Protein AF-A0A3B3Y489-F1 (afdb_monomer_lite)

Foldseek 3Di:
DPPAAAEEEEEEEADDDPCNGFVSQVVLVVDQVVDDDDRYHYHYDYFYQALVRNVVVVVVCCVPRVHPYYHYGHDDPPDPAAEAEFKDAFADWDDATPVRDTDPRRGSDVVDDRMDTDPDPQQVVQVVCVVVVGRYYYDHDPDD

Radius of gyration: 16.17 Å; chains: 1; bounding box: 36×35×48 Å

Secondary structure (DSSP, 8-state):
-PPPPEEEEEEEE--BTTBSS-HHHHHHHHHHHH---SSEEEEEEEEPS-HHHHHHHHHHHHHHH--SEEEE----TT--SEEEE-EEESB------TTS---TTSBSSTT--SEEE-SS-HHHHHHHHHHTT--EEEES----

Sequence (144 aa):
AMSEREIVVVTGFGPFRQFLVNPSWITAQGLKLAGMGQRIDVYIKELPVSYSSTQRIIAELWQTLRPKFAVHLGIARGSSLVILEQTGRNSGYSTRDVCSFCPTDHRCIEGGPEKLDSVVNMRAISKHFKQAGMDVVHSRDAGR

pLDDT: mean 94.06, std 7.44, range [46.03, 98.69]

Organism: NCBI:txid48701

Structure (mmCIF, N/CA/C/O backbone):
data_AF-A0A3B3Y489-F1
#
_entry.id   AF-A0A3B3Y489-F1
#
loop_
_atom_site.group_PDB
_atom_site.id
_atom_site.type_symbol
_atom_site.label_atom_id
_atom_site.label_alt_id
_atom_site.label_comp_id
_atom_site.label_asym_id
_atom_site.label_entity_id
_atom_site.label_seq_id
_atom_site.pdbx_PDB_ins_code
_atom_site.Cartn_x
_atom_site.Cartn_y
_atom_site.Cartn_z
_atom_site.occupancy
_atom_site.B_iso_or_equiv
_atom_site.auth_seq_id
_atom_site.auth_comp_id
_atom_site.auth_asym_id
_atom_site.auth_atom_id
_atom_site.pdbx_PDB_model_num
ATOM 1 N N . ALA A 1 1 ? -10.162 -16.067 28.823 1.00 46.03 1 ALA A N 1
ATOM 2 C CA . ALA A 1 1 ? -9.297 -16.217 27.638 1.00 46.03 1 ALA A CA 1
ATOM 3 C C . ALA A 1 1 ? -9.093 -14.836 27.035 1.00 46.03 1 ALA A C 1
ATOM 5 O O . ALA A 1 1 ? -10.086 -14.154 26.811 1.00 46.03 1 ALA A O 1
ATOM 6 N N . MET A 1 2 ? -7.852 -14.374 26.862 1.00 52.75 2 MET A N 1
ATOM 7 C CA . MET A 1 2 ? -7.608 -13.147 26.095 1.00 52.75 2 MET A CA 1
ATOM 8 C C . MET A 1 2 ? -8.099 -13.408 24.670 1.00 52.75 2 MET A C 1
ATOM 10 O O . MET A 1 2 ? -7.631 -14.359 24.051 1.00 52.75 2 MET A O 1
ATOM 14 N N . SER A 1 3 ? -9.087 -12.648 24.186 1.00 62.31 3 SER A N 1
ATOM 15 C CA . SER A 1 3 ? -9.508 -12.777 22.790 1.00 62.31 3 SER A CA 1
ATOM 16 C C . SER A 1 3 ? -8.304 -12.477 21.906 1.00 62.31 3 SER A C 1
ATOM 18 O O . SER A 1 3 ? -7.653 -11.446 22.105 1.00 62.31 3 SER A O 1
ATOM 20 N N . GLU A 1 4 ? -8.011 -13.364 20.962 1.00 79.31 4 GLU A N 1
ATOM 21 C CA . GLU A 1 4 ? -6.982 -13.137 19.952 1.00 79.31 4 GLU A CA 1
ATOM 22 C C . GLU A 1 4 ? -7.261 -11.791 19.265 1.00 79.31 4 GLU A C 1
ATOM 24 O O . GLU A 1 4 ? -8.404 -11.489 18.909 1.00 79.31 4 GLU A O 1
ATOM 29 N N . ARG A 1 5 ? -6.253 -10.913 19.211 1.00 89.50 5 ARG A N 1
ATOM 30 C CA . ARG A 1 5 ? -6.411 -9.590 18.597 1.00 89.50 5 ARG A CA 1
ATOM 31 C C . ARG A 1 5 ? -6.410 -9.749 17.084 1.00 89.50 5 ARG A C 1
ATOM 33 O O . ARG A 1 5 ? -5.563 -10.445 16.537 1.00 89.50 5 ARG A O 1
ATOM 40 N N . GLU A 1 6 ? -7.321 -9.057 16.417 1.00 95.56 6 GLU A N 1
ATOM 41 C CA . GLU A 1 6 ? -7.363 -9.015 14.957 1.00 95.56 6 GLU A CA 1
ATOM 42 C C . GLU A 1 6 ? -6.206 -8.150 14.447 1.00 95.56 6 GLU A C 1
ATOM 44 O O . GLU A 1 6 ? -5.979 -7.044 14.946 1.00 95.56 6 GLU A O 1
ATOM 49 N N . ILE A 1 7 ? -5.480 -8.635 13.442 1.00 97.12 7 ILE A N 1
ATOM 50 C CA . ILE A 1 7 ? -4.341 -7.906 12.880 1.00 97.12 7 ILE A CA 1
ATOM 51 C C . ILE A 1 7 ? -4.808 -7.034 11.718 1.00 97.12 7 ILE A C 1
ATOM 53 O O . ILE A 1 7 ? -5.404 -7.521 10.753 1.00 97.12 7 ILE A O 1
ATOM 57 N N . VAL A 1 8 ? -4.474 -5.746 11.783 1.00 97.75 8 VAL A N 1
ATOM 58 C CA . VAL A 1 8 ? -4.568 -4.815 10.656 1.00 97.75 8 VAL A CA 1
ATOM 59 C C . VAL A 1 8 ? -3.163 -4.487 10.185 1.00 97.75 8 VAL A C 1
ATOM 61 O O . VAL A 1 8 ? -2.366 -3.949 10.946 1.00 97.75 8 VAL A O 1
ATOM 64 N N . VAL A 1 9 ? -2.857 -4.785 8.926 1.00 98.50 9 VAL A N 1
ATOM 65 C CA . VAL A 1 9 ? -1.564 -4.436 8.327 1.00 98.50 9 VAL A CA 1
ATOM 66 C C . VAL A 1 9 ? -1.647 -3.049 7.701 1.00 98.50 9 VAL A C 1
ATOM 68 O O . VAL A 1 9 ? -2.517 -2.782 6.879 1.00 98.50 9 VAL A O 1
ATOM 71 N N . VAL A 1 10 ? -0.716 -2.167 8.045 1.00 98.56 10 VAL A N 1
ATOM 72 C CA . VAL A 1 10 ? -0.549 -0.866 7.397 1.00 98.56 10 VAL A CA 1
ATOM 73 C C . VAL A 1 10 ? 0.844 -0.796 6.793 1.00 98.56 10 VAL A C 1
ATOM 75 O O . VAL A 1 10 ? 1.845 -0.927 7.493 1.00 98.56 10 VAL A O 1
ATOM 78 N N . THR A 1 11 ? 0.935 -0.584 5.487 1.00 98.69 11 THR A N 1
ATOM 79 C CA . THR A 1 11 ? 2.232 -0.410 4.828 1.00 98.69 11 THR A CA 1
ATOM 80 C C . THR A 1 11 ? 2.407 1.017 4.357 1.00 98.69 11 THR A C 1
ATOM 82 O O . THR A 1 11 ? 1.451 1.643 3.914 1.00 98.69 11 THR A O 1
ATOM 85 N N . GLY A 1 12 ? 3.638 1.507 4.395 1.00 98.12 12 GLY A N 1
ATOM 86 C CA . GLY A 1 12 ? 4.054 2.722 3.698 1.00 98.12 12 GLY A CA 1
ATOM 87 C C . GLY A 1 12 ? 5.291 2.422 2.866 1.00 98.12 12 GLY A C 1
ATOM 88 O O . GLY A 1 12 ? 5.975 1.430 3.115 1.00 98.12 12 GLY A O 1
ATOM 89 N N . PHE A 1 13 ? 5.581 3.254 1.877 1.00 96.94 13 PHE A N 1
ATOM 90 C CA . PHE A 1 13 ? 6.812 3.132 1.105 1.00 96.94 13 PHE A CA 1
ATOM 91 C C . PHE A 1 13 ? 7.947 3.902 1.762 1.00 96.94 13 PHE A C 1
ATOM 93 O O . PHE A 1 13 ? 7.721 4.970 2.322 1.00 96.94 13 PHE A O 1
ATOM 100 N N . GLY A 1 14 ? 9.162 3.382 1.627 1.00 93.31 14 GLY A N 1
ATOM 101 C CA . GLY A 1 14 ? 10.387 4.097 1.949 1.00 93.31 14 GLY A CA 1
ATOM 102 C C . GLY A 1 14 ? 10.789 5.117 0.874 1.00 93.31 14 GLY A C 1
ATOM 103 O O . GLY A 1 14 ? 9.971 5.498 0.021 1.00 93.31 14 GLY A O 1
ATOM 104 N N . PRO A 1 15 ? 12.047 5.588 0.905 1.00 88.56 15 PRO A N 1
ATOM 105 C CA . PRO A 1 15 ? 12.540 6.629 0.006 1.00 88.56 15 PRO A CA 1
ATOM 106 C C . PRO A 1 15 ? 12.446 6.266 -1.484 1.00 88.56 15 PRO A C 1
ATOM 108 O O . PRO A 1 15 ? 12.651 5.116 -1.877 1.00 88.56 15 PRO A O 1
ATOM 111 N N . PHE A 1 16 ? 12.173 7.265 -2.331 1.00 83.56 16 PHE A N 1
ATOM 112 C CA . PHE A 1 16 ? 12.122 7.103 -3.789 1.00 83.56 16 PHE A CA 1
ATOM 113 C C . PHE A 1 16 ? 12.381 8.407 -4.539 1.00 83.56 16 PHE A C 1
ATOM 115 O O . PHE A 1 16 ? 11.730 9.422 -4.284 1.00 83.56 16 PHE A O 1
ATOM 122 N N . ARG A 1 17 ? 13.272 8.363 -5.540 1.00 79.81 17 ARG A N 1
ATOM 123 C CA . ARG A 1 17 ? 13.687 9.538 -6.327 1.00 79.81 17 ARG A CA 1
ATOM 124 C C . ARG A 1 17 ? 14.100 10.683 -5.390 1.00 79.81 17 ARG A C 1
ATOM 126 O O . ARG A 1 17 ? 14.957 10.487 -4.540 1.00 79.81 17 ARG A O 1
ATOM 133 N N . GLN A 1 18 ? 13.482 11.857 -5.517 1.00 76.44 18 GLN A N 1
ATOM 134 C CA . GLN A 1 18 ? 13.753 13.018 -4.668 1.00 76.44 18 GLN A CA 1
ATOM 135 C C . GLN A 1 18 ? 13.157 12.931 -3.248 1.00 76.44 18 GLN A C 1
ATOM 137 O O . GLN A 1 18 ? 13.423 13.802 -2.424 1.00 76.44 18 GLN A O 1
ATOM 142 N N . PHE A 1 19 ? 12.331 11.926 -2.946 1.00 76.38 19 PHE A N 1
ATOM 143 C CA . PHE A 1 19 ? 11.723 11.768 -1.625 1.00 76.38 19 PHE A CA 1
ATOM 144 C C . PHE A 1 19 ? 12.657 10.971 -0.711 1.00 76.38 19 PHE A C 1
ATOM 146 O O . PHE A 1 19 ? 12.572 9.747 -0.653 1.00 76.38 19 PHE A O 1
ATOM 153 N N . LEU A 1 20 ? 13.547 11.676 -0.004 1.00 81.12 20 LEU A N 1
ATOM 154 C CA . LEU A 1 20 ? 14.443 11.093 1.010 1.00 81.12 20 LEU A CA 1
ATOM 155 C C . LEU A 1 20 ? 13.691 10.615 2.257 1.00 81.12 20 LEU A C 1
ATOM 157 O O . LEU A 1 20 ? 14.135 9.702 2.942 1.00 81.12 20 LEU A O 1
ATOM 161 N N . VAL A 1 21 ? 12.538 11.225 2.525 1.00 84.12 21 VAL A N 1
ATOM 162 C CA . VAL A 1 21 ? 11.556 10.769 3.506 1.00 84.12 21 VAL A CA 1
ATOM 163 C C . VAL A 1 21 ? 10.230 10.669 2.778 1.00 84.12 21 VAL A C 1
ATOM 165 O O . VAL A 1 21 ? 9.810 11.613 2.106 1.00 84.12 21 VAL A O 1
ATOM 168 N N . ASN A 1 22 ? 9.580 9.518 2.887 1.00 92.00 22 ASN A N 1
ATOM 169 C CA . ASN A 1 22 ? 8.306 9.274 2.240 1.00 92.00 22 ASN A CA 1
ATOM 170 C C . ASN A 1 22 ? 7.173 9.432 3.269 1.00 92.00 22 ASN A C 1
ATOM 172 O O . ASN A 1 22 ? 7.103 8.647 4.220 1.00 92.00 22 ASN A O 1
ATOM 176 N N . PRO A 1 23 ? 6.277 10.424 3.097 1.00 92.44 23 PRO A N 1
ATOM 177 C CA . PRO A 1 23 ? 5.171 10.671 4.018 1.00 92.44 23 PRO A CA 1
ATOM 178 C C . PRO A 1 23 ? 4.321 9.438 4.326 1.00 92.44 23 PRO A C 1
ATOM 180 O O . PRO A 1 23 ? 3.859 9.300 5.452 1.00 92.44 23 PRO A O 1
ATOM 183 N N . SER A 1 24 ? 4.162 8.513 3.373 1.00 95.75 24 SER A N 1
ATOM 184 C CA . SER A 1 24 ? 3.366 7.300 3.594 1.00 95.75 24 SER A CA 1
ATOM 185 C C . SER A 1 24 ? 3.913 6.422 4.726 1.00 95.75 24 SER A C 1
ATOM 187 O O . SER A 1 24 ? 3.131 5.860 5.494 1.00 95.75 24 SER A O 1
ATOM 189 N N . TRP A 1 25 ? 5.239 6.343 4.886 1.00 97.06 25 TRP A N 1
ATOM 190 C CA . TRP A 1 25 ? 5.848 5.599 5.986 1.00 97.06 25 TRP A CA 1
ATOM 191 C C . TRP A 1 25 ? 5.671 6.303 7.332 1.00 97.06 25 TRP A C 1
ATOM 193 O O . TRP A 1 25 ? 5.276 5.672 8.313 1.00 97.06 25 TRP A O 1
ATOM 203 N N . ILE A 1 26 ? 5.851 7.624 7.362 1.00 96.25 26 ILE A N 1
ATOM 204 C CA . ILE A 1 26 ? 5.610 8.434 8.563 1.00 96.25 26 ILE A CA 1
ATOM 205 C C . ILE A 1 26 ? 4.149 8.311 9.018 1.00 96.25 26 ILE A C 1
ATOM 207 O O . ILE A 1 26 ? 3.870 8.144 10.206 1.00 96.25 26 ILE A O 1
ATOM 211 N N . THR A 1 27 ? 3.199 8.312 8.080 1.00 96.00 27 THR A N 1
ATOM 212 C CA . THR A 1 27 ? 1.7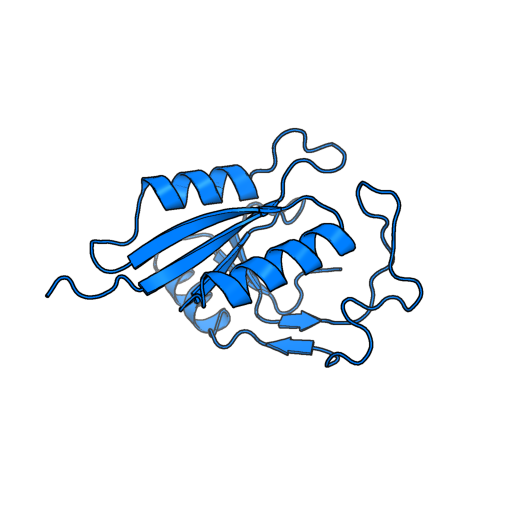79 8.097 8.381 1.00 96.00 27 THR A CA 1
ATOM 213 C C . THR A 1 27 ? 1.519 6.708 8.970 1.00 96.00 27 THR A C 1
ATOM 215 O O . THR A 1 27 ? 0.776 6.601 9.945 1.00 96.00 27 THR A O 1
ATOM 218 N N . ALA A 1 28 ? 2.147 5.648 8.446 1.00 97.94 28 ALA A N 1
ATOM 219 C CA . ALA A 1 28 ? 2.018 4.304 9.014 1.00 97.94 28 ALA A CA 1
ATOM 220 C C . ALA A 1 28 ? 2.525 4.247 10.468 1.00 97.94 28 ALA A C 1
ATOM 222 O O . ALA A 1 28 ? 1.846 3.699 11.338 1.00 97.94 28 ALA A O 1
ATOM 223 N N . GLN A 1 29 ? 3.672 4.871 10.758 1.00 98.00 29 GLN A N 1
ATOM 224 C CA . GLN A 1 29 ? 4.205 4.984 12.121 1.00 98.00 29 GLN A CA 1
ATOM 225 C C . GLN A 1 29 ? 3.240 5.728 13.054 1.00 98.00 29 GLN A C 1
ATOM 227 O O . GLN A 1 29 ? 2.958 5.252 14.155 1.00 98.00 29 GLN A O 1
ATOM 232 N N . GLY A 1 30 ? 2.669 6.847 12.597 1.00 97.75 30 GLY A N 1
ATOM 233 C CA . GLY A 1 30 ? 1.654 7.591 13.345 1.00 97.75 30 GLY A CA 1
ATOM 234 C C . GLY A 1 30 ? 0.413 6.751 13.666 1.00 97.75 30 GLY A C 1
ATOM 235 O O . GLY A 1 30 ? -0.068 6.776 14.797 1.00 97.75 30 GLY A O 1
ATOM 236 N N . LEU A 1 31 ? -0.064 5.941 12.715 1.00 95.94 31 LEU A N 1
ATOM 237 C CA . LEU A 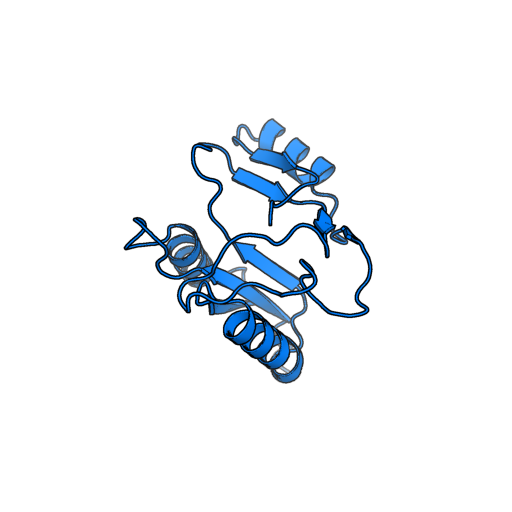1 31 ? -1.198 5.032 12.929 1.00 95.94 31 LEU A CA 1
ATOM 238 C C . LEU A 1 31 ? -0.889 3.929 13.949 1.00 95.94 31 LEU A C 1
ATOM 240 O O . LEU A 1 31 ? -1.751 3.605 14.767 1.00 95.94 31 LEU A O 1
ATOM 244 N N . LYS A 1 32 ? 0.333 3.373 13.952 1.00 97.19 32 LYS A N 1
ATOM 245 C CA . LYS A 1 32 ? 0.752 2.411 14.988 1.00 97.19 32 LYS A CA 1
ATOM 246 C C . LYS A 1 32 ? 0.694 3.036 16.379 1.00 97.19 32 LYS A C 1
ATOM 248 O O . LYS A 1 32 ? 0.220 2.383 17.304 1.00 97.19 32 LYS A O 1
ATOM 253 N N . LEU A 1 33 ? 1.183 4.270 16.512 1.00 97.12 33 LEU A N 1
ATOM 254 C CA . LEU A 1 33 ? 1.210 4.997 17.782 1.00 97.12 33 LEU A CA 1
ATOM 255 C C . LEU A 1 33 ? -0.195 5.369 18.265 1.00 97.12 33 LEU A C 1
ATOM 257 O O . LEU A 1 33 ? -0.482 5.225 19.449 1.00 97.12 33 LEU A O 1
ATOM 261 N N . ALA A 1 34 ? -1.070 5.812 17.359 1.00 96.19 34 ALA A N 1
ATOM 262 C CA . ALA A 1 34 ? -2.457 6.137 17.686 1.00 96.19 34 ALA A CA 1
ATOM 263 C C . ALA A 1 34 ? -3.257 4.897 18.130 1.00 96.19 34 ALA A C 1
ATOM 265 O O . ALA A 1 34 ? -4.095 4.987 19.028 1.00 96.19 34 ALA A O 1
ATOM 266 N N . GLY A 1 35 ? -2.977 3.735 17.528 1.00 93.50 35 GLY A N 1
ATOM 267 C CA . GLY A 1 35 ? -3.666 2.479 17.812 1.00 93.50 35 GLY A CA 1
ATOM 268 C C . GLY A 1 35 ? -5.124 2.455 17.330 1.00 93.50 35 GLY A C 1
ATOM 269 O O . GLY A 1 35 ? -5.667 3.442 16.842 1.00 93.50 35 GLY A O 1
ATOM 270 N N . MET A 1 36 ? -5.777 1.293 17.453 1.00 92.62 36 MET A N 1
ATOM 271 C CA . MET A 1 36 ? -7.185 1.093 17.061 1.00 92.62 36 MET A CA 1
ATOM 272 C C . MET A 1 36 ? -7.978 0.346 18.148 1.00 92.62 36 MET A C 1
ATOM 274 O O . MET A 1 36 ? -8.728 -0.595 17.889 1.00 92.62 36 MET A O 1
ATOM 278 N N . GLY A 1 37 ? -7.798 0.766 19.402 1.00 91.06 37 GLY A N 1
ATOM 279 C CA . GLY A 1 37 ? -8.444 0.147 20.560 1.00 91.06 37 GLY A CA 1
ATOM 280 C C . GLY A 1 37 ? -7.846 -1.212 20.947 1.00 91.06 37 GLY A C 1
ATOM 281 O O . GLY A 1 37 ? -6.810 -1.634 20.447 1.00 91.06 37 GLY A O 1
ATOM 282 N N . GLN A 1 38 ? -8.489 -1.906 21.890 1.00 89.81 38 GLN A N 1
ATOM 283 C CA . GLN A 1 38 ? -7.900 -3.087 22.547 1.00 89.81 38 GLN A CA 1
ATOM 284 C C . GLN A 1 38 ? -8.003 -4.396 21.746 1.00 89.81 38 GLN A C 1
ATOM 286 O O . GLN A 1 38 ? -7.329 -5.369 22.092 1.00 89.81 38 GLN A O 1
ATOM 291 N N . ARG A 1 39 ? -8.860 -4.442 20.715 1.00 94.12 39 ARG A N 1
ATOM 292 C CA . ARG A 1 39 ? -9.132 -5.654 19.916 1.00 94.12 39 ARG A CA 1
ATOM 293 C C . ARG A 1 39 ? -8.310 -5.747 18.634 1.00 94.12 39 ARG A C 1
ATOM 295 O O . ARG A 1 39 ? -8.254 -6.824 18.055 1.00 94.12 39 ARG A O 1
ATOM 302 N N . ILE A 1 40 ? -7.711 -4.641 18.199 1.00 95.50 40 ILE A N 1
ATOM 303 C CA . ILE A 1 40 ? -6.960 -4.560 16.949 1.00 95.50 40 ILE A CA 1
ATOM 304 C C . ILE A 1 40 ? -5.488 -4.352 17.278 1.00 95.50 40 ILE A C 1
ATOM 306 O O . ILE A 1 40 ? -5.143 -3.430 18.018 1.00 95.50 40 ILE A O 1
ATOM 310 N N . ASP A 1 41 ? -4.624 -5.182 16.702 1.00 95.88 41 ASP A N 1
ATOM 311 C CA . ASP A 1 41 ? -3.198 -4.886 16.626 1.00 95.88 41 ASP A CA 1
ATOM 312 C C . ASP A 1 41 ? -2.861 -4.325 15.244 1.00 95.88 41 ASP A C 1
ATOM 314 O O . ASP A 1 41 ? -3.098 -4.953 14.211 1.00 95.88 41 ASP A O 1
ATOM 318 N N . VAL A 1 42 ? -2.318 -3.110 15.227 1.00 97.56 42 VAL A N 1
ATOM 319 C CA . VAL A 1 42 ? -1.869 -2.454 13.999 1.00 97.56 42 VAL A CA 1
ATOM 320 C C . VAL A 1 42 ? -0.451 -2.927 13.719 1.00 97.56 42 VAL A C 1
ATOM 322 O O . VAL A 1 42 ? 0.472 -2.514 14.408 1.00 97.56 42 VAL A O 1
ATOM 325 N N . TYR A 1 43 ? -0.234 -3.786 12.735 1.00 98.19 43 TYR A N 1
ATOM 326 C CA . TYR A 1 43 ? 1.108 -4.153 12.290 1.00 98.19 43 TYR A CA 1
ATOM 327 C C . TYR A 1 43 ? 1.559 -3.198 11.186 1.00 98.19 43 TYR A C 1
ATOM 329 O O . TYR A 1 43 ? 0.797 -2.951 10.254 1.00 98.19 43 TYR A O 1
ATOM 337 N N . ILE A 1 44 ? 2.791 -2.683 11.254 1.00 98.56 44 ILE A N 1
ATOM 338 C CA . ILE A 1 44 ? 3.313 -1.776 10.223 1.00 98.56 44 ILE A CA 1
ATOM 339 C C . ILE A 1 44 ? 4.537 -2.334 9.510 1.00 98.56 44 ILE A C 1
ATOM 341 O O . ILE A 1 44 ? 5.391 -2.964 10.133 1.00 98.56 44 ILE A O 1
ATOM 345 N N . LYS A 1 45 ? 4.640 -2.069 8.204 1.00 98.50 45 LYS A N 1
ATOM 346 C CA . LYS A 1 45 ? 5.805 -2.446 7.396 1.00 98.50 45 LYS A CA 1
ATOM 347 C C . LYS A 1 45 ? 6.175 -1.358 6.395 1.00 98.50 45 LYS A C 1
ATOM 349 O O . LYS A 1 45 ? 5.346 -0.949 5.585 1.00 98.50 45 LYS A O 1
ATOM 354 N N . GLU A 1 46 ? 7.437 -0.945 6.424 1.00 98.12 46 GLU A N 1
ATOM 355 C CA . GLU A 1 46 ? 8.023 -0.135 5.360 1.00 98.12 46 GLU A CA 1
ATOM 356 C C . GLU A 1 46 ? 8.350 -1.026 4.158 1.00 98.12 46 GLU A C 1
ATOM 358 O O . GLU A 1 46 ? 8.991 -2.075 4.300 1.00 98.12 46 GLU A O 1
ATOM 363 N N . LEU A 1 47 ? 7.888 -0.617 2.980 1.00 98.06 47 LEU A N 1
ATOM 364 C CA . LEU A 1 47 ? 8.128 -1.289 1.711 1.00 98.06 47 LEU A CA 1
ATOM 365 C C . LEU A 1 47 ? 9.190 -0.528 0.909 1.00 98.06 47 LEU A C 1
ATOM 367 O O . LEU A 1 47 ? 9.094 0.694 0.774 1.00 98.06 47 LEU A O 1
ATOM 371 N N . PRO A 1 48 ? 10.182 -1.212 0.319 1.00 96.12 48 PRO A N 1
ATOM 372 C CA . PRO A 1 48 ? 11.044 -0.577 -0.669 1.00 96.12 48 PRO A CA 1
ATOM 373 C C . PRO A 1 48 ? 10.231 -0.253 -1.927 1.00 96.12 48 PRO A C 1
ATOM 375 O O . PRO A 1 48 ? 9.343 -1.016 -2.303 1.00 96.12 48 PRO A O 1
ATOM 378 N N . VAL A 1 49 ? 10.564 0.825 -2.643 1.00 95.31 49 VAL A N 1
ATOM 379 C CA . VAL A 1 49 ? 9.989 1.082 -3.979 1.00 95.31 49 VAL A CA 1
ATOM 380 C C . VAL A 1 49 ? 10.684 0.188 -5.009 1.00 95.31 49 VAL A C 1
ATOM 382 O O . VAL A 1 49 ? 11.444 0.651 -5.853 1.00 95.31 49 VAL A O 1
ATOM 385 N N . SER A 1 50 ? 10.465 -1.120 -4.865 1.00 95.75 50 SER A N 1
ATOM 386 C CA . SER A 1 50 ? 10.988 -2.212 -5.686 1.00 95.75 50 SER A CA 1
ATOM 387 C C . SER A 1 50 ? 9.879 -3.230 -5.932 1.00 95.75 50 SER A C 1
ATOM 389 O O . SER A 1 50 ? 9.243 -3.679 -4.972 1.00 95.75 50 SER A O 1
ATOM 391 N N . TYR A 1 51 ? 9.663 -3.611 -7.193 1.00 95.44 51 TYR A N 1
ATOM 392 C CA . TYR A 1 51 ? 8.587 -4.535 -7.572 1.00 95.44 51 TYR A CA 1
ATOM 393 C C . TYR A 1 51 ? 8.763 -5.905 -6.901 1.00 95.44 51 TYR A C 1
ATOM 395 O O . TYR A 1 51 ? 7.892 -6.360 -6.158 1.00 95.44 51 TYR A O 1
ATOM 403 N N . SER A 1 52 ? 9.931 -6.526 -7.087 1.00 95.12 52 SER A N 1
ATOM 404 C CA . SER A 1 52 ? 10.230 -7.872 -6.580 1.00 95.12 52 SER A CA 1
ATOM 405 C C . SER A 1 52 ? 10.236 -7.936 -5.052 1.00 95.12 52 SER A C 1
ATOM 407 O O . SER A 1 52 ? 9.649 -8.841 -4.453 1.00 95.12 52 SER A O 1
ATOM 409 N N . SER A 1 53 ? 10.858 -6.951 -4.400 1.00 97.00 53 SER A N 1
ATOM 410 C CA . SER A 1 53 ? 10.942 -6.912 -2.940 1.00 97.00 53 SER A CA 1
ATOM 411 C C . SER A 1 53 ? 9.577 -6.670 -2.299 1.00 97.00 53 SER A C 1
ATOM 413 O O . SER A 1 53 ? 9.253 -7.321 -1.307 1.00 97.00 53 SER A O 1
ATOM 415 N N . THR A 1 54 ? 8.759 -5.781 -2.874 1.00 97.00 54 THR A N 1
ATOM 416 C CA . THR A 1 54 ? 7.395 -5.526 -2.387 1.00 97.00 54 THR A CA 1
ATOM 417 C C . THR A 1 54 ? 6.534 -6.774 -2.499 1.00 97.00 54 THR A C 1
ATOM 419 O O . THR A 1 54 ? 5.909 -7.162 -1.514 1.00 97.00 54 THR A O 1
ATOM 422 N N . GLN A 1 55 ? 6.542 -7.444 -3.655 1.00 96.12 55 GLN A N 1
ATOM 423 C CA . GLN A 1 55 ? 5.762 -8.663 -3.865 1.00 96.12 55 GLN A CA 1
ATOM 424 C C . GLN A 1 55 ? 6.121 -9.749 -2.844 1.00 96.12 55 GLN A C 1
ATOM 426 O O . GLN A 1 55 ? 5.230 -10.331 -2.226 1.00 96.12 55 GLN A O 1
ATOM 431 N N . ARG A 1 56 ? 7.421 -9.977 -2.613 1.00 97.94 56 ARG A N 1
ATOM 432 C CA . ARG A 1 56 ? 7.895 -10.948 -1.620 1.00 97.94 56 ARG A CA 1
ATOM 433 C C . ARG A 1 56 ? 7.430 -10.593 -0.205 1.00 97.94 56 ARG A C 1
ATOM 435 O O . ARG A 1 56 ? 6.863 -11.440 0.476 1.00 97.94 56 ARG A O 1
ATOM 442 N N . ILE A 1 57 ? 7.629 -9.344 0.223 1.00 98.50 57 ILE A N 1
ATOM 443 C CA . ILE A 1 57 ? 7.259 -8.899 1.574 1.00 98.50 57 ILE A CA 1
ATOM 444 C C . ILE A 1 57 ? 5.744 -9.003 1.790 1.00 98.50 57 ILE A C 1
ATOM 446 O O . ILE A 1 57 ? 5.311 -9.486 2.831 1.00 98.50 57 ILE A O 1
ATOM 450 N N . ILE A 1 58 ? 4.925 -8.578 0.824 1.00 97.88 58 ILE A N 1
ATOM 451 C CA . ILE A 1 58 ? 3.462 -8.664 0.939 1.00 97.88 58 ILE A CA 1
ATOM 452 C C . ILE A 1 58 ? 3.001 -10.123 1.043 1.00 97.88 58 ILE A C 1
ATOM 454 O O . ILE A 1 58 ? 2.162 -10.430 1.891 1.00 97.88 58 ILE A O 1
ATOM 458 N N . ALA A 1 59 ? 3.574 -11.025 0.240 1.00 97.50 59 ALA A N 1
ATOM 459 C CA . ALA A 1 59 ? 3.270 -12.451 0.320 1.00 97.50 59 ALA A CA 1
ATOM 460 C C . ALA A 1 59 ? 3.621 -13.034 1.701 1.00 97.50 59 ALA A C 1
ATOM 462 O O . ALA A 1 59 ? 2.789 -13.711 2.307 1.00 97.50 59 ALA A O 1
ATOM 463 N N . GLU A 1 60 ? 4.806 -12.713 2.232 1.00 98.38 60 GLU A N 1
ATOM 464 C CA . GLU A 1 60 ? 5.237 -13.119 3.576 1.00 98.38 60 GLU A CA 1
ATOM 465 C C . GLU A 1 60 ? 4.275 -12.600 4.658 1.00 98.38 60 GLU A C 1
ATOM 467 O O . GLU A 1 60 ? 3.855 -13.369 5.524 1.00 98.38 60 GLU A O 1
ATOM 472 N N . LEU A 1 61 ? 3.858 -11.328 4.601 1.00 98.06 61 LEU A N 1
ATOM 473 C CA . LEU A 1 61 ? 2.901 -10.756 5.560 1.00 98.06 61 LEU A CA 1
ATOM 474 C C . LEU A 1 61 ? 1.547 -11.475 5.518 1.00 98.06 61 LEU A C 1
ATOM 476 O O . LEU A 1 61 ? 0.971 -11.754 6.567 1.00 98.06 61 LEU A O 1
ATOM 480 N N . TRP A 1 62 ? 1.040 -11.808 4.328 1.00 96.88 62 TRP A N 1
ATOM 481 C CA . TRP A 1 62 ? -0.233 -12.524 4.196 1.00 96.88 62 TRP A CA 1
ATOM 482 C C . TRP A 1 62 ? -0.174 -13.938 4.765 1.00 96.88 62 TRP A C 1
ATOM 484 O O . TRP A 1 62 ? -1.113 -14.378 5.428 1.00 96.88 62 TRP A O 1
ATOM 494 N N . GLN A 1 63 ? 0.932 -14.642 4.520 1.00 97.44 63 GLN A N 1
ATOM 495 C CA . GLN A 1 63 ? 1.135 -16.006 5.001 1.00 97.44 63 GLN A CA 1
ATOM 496 C C . GLN A 1 63 ? 1.332 -16.056 6.517 1.00 97.44 63 GLN A C 1
ATOM 498 O O . GLN A 1 63 ? 0.784 -16.937 7.176 1.00 97.44 63 GLN A O 1
ATOM 503 N N . THR A 1 64 ? 2.094 -15.109 7.066 1.00 97.19 64 THR A N 1
ATOM 504 C CA . THR A 1 64 ? 2.495 -15.116 8.481 1.00 97.19 64 THR A CA 1
ATOM 505 C C . THR A 1 64 ? 1.471 -14.465 9.400 1.00 97.19 64 THR A C 1
ATOM 507 O O . THR A 1 64 ? 1.200 -14.998 10.471 1.00 97.19 64 THR A O 1
ATOM 510 N N . LEU A 1 65 ? 0.886 -13.334 8.995 1.00 96.56 65 LEU A N 1
ATOM 511 C CA . LEU A 1 65 ? -0.002 -12.545 9.855 1.00 96.56 65 LEU A CA 1
ATOM 512 C C . LEU A 1 65 ? -1.484 -12.801 9.595 1.00 96.56 65 LEU A C 1
ATOM 514 O O . LEU A 1 65 ? -2.301 -12.460 10.444 1.00 96.56 65 LEU A O 1
ATOM 518 N N . ARG A 1 66 ? -1.841 -13.355 8.425 1.00 96.00 66 ARG A N 1
ATOM 519 C CA . ARG A 1 66 ? -3.234 -13.579 7.989 1.00 96.00 66 ARG A CA 1
ATOM 520 C C . ARG A 1 66 ? -4.143 -12.379 8.321 1.00 96.00 66 ARG A C 1
ATOM 522 O O . ARG A 1 66 ? -5.131 -12.539 9.040 1.00 96.00 66 ARG A O 1
ATOM 529 N N . PRO A 1 67 ? -3.796 -11.169 7.843 1.00 97.12 67 PRO A N 1
ATOM 530 C CA . PRO A 1 67 ? -4.415 -9.938 8.310 1.00 97.12 67 PRO A CA 1
ATOM 531 C C . PRO A 1 67 ? -5.921 -9.925 8.056 1.00 97.12 67 PRO A C 1
ATOM 533 O O . PRO A 1 67 ? -6.397 -10.335 6.996 1.00 97.12 67 PRO A O 1
ATOM 536 N N . LYS A 1 68 ? -6.669 -9.374 9.013 1.00 96.12 68 LYS A N 1
ATOM 537 C CA . LYS A 1 68 ? -8.111 -9.152 8.878 1.00 96.12 68 LYS A CA 1
ATOM 538 C C . LYS A 1 68 ? -8.420 -8.037 7.888 1.00 96.12 68 LYS A C 1
ATOM 540 O O . LYS A 1 68 ? -9.444 -8.066 7.208 1.00 96.12 68 LYS A O 1
ATOM 545 N N . PHE A 1 69 ? -7.539 -7.043 7.841 1.00 96.25 69 PHE A N 1
ATOM 546 C CA . PHE A 1 69 ? -7.641 -5.884 6.971 1.00 96.25 69 PHE A CA 1
ATOM 547 C C . PHE A 1 69 ? -6.250 -5.332 6.658 1.00 96.25 69 PHE A C 1
ATOM 549 O O . PHE A 1 69 ? -5.326 -5.472 7.463 1.00 96.25 69 PHE A O 1
ATOM 556 N N . ALA A 1 70 ? -6.106 -4.684 5.504 1.00 97.62 70 ALA A N 1
ATOM 557 C CA . ALA A 1 70 ? -4.862 -4.041 5.120 1.00 97.62 70 ALA A CA 1
ATOM 558 C C . ALA A 1 70 ? -5.090 -2.659 4.511 1.00 97.62 70 ALA A C 1
ATOM 560 O O . ALA A 1 70 ? -6.039 -2.447 3.756 1.00 97.62 70 ALA A O 1
ATOM 561 N N . VAL A 1 71 ? -4.183 -1.738 4.824 1.00 97.25 71 VAL A N 1
ATOM 562 C CA . VAL A 1 71 ? -4.127 -0.387 4.265 1.00 97.25 71 VAL A CA 1
ATOM 563 C C . VAL A 1 71 ? -2.734 -0.162 3.693 1.00 97.25 71 VAL A C 1
ATOM 565 O O . VAL A 1 71 ? -1.744 -0.168 4.422 1.00 97.25 71 VAL A O 1
ATOM 568 N N . HIS A 1 72 ? -2.653 0.059 2.386 1.00 98.12 72 HIS A N 1
ATOM 569 C CA . HIS A 1 72 ? -1.398 0.366 1.709 1.00 98.12 72 HIS A CA 1
ATOM 570 C C . HIS A 1 72 ? -1.349 1.860 1.406 1.00 98.12 72 HIS A C 1
ATOM 572 O O . HIS A 1 72 ? -2.163 2.376 0.643 1.00 98.12 72 HIS A O 1
ATOM 578 N N . LEU A 1 73 ? -0.417 2.559 2.045 1.00 97.62 73 LEU A N 1
ATOM 579 C CA . LEU A 1 73 ? -0.222 3.992 1.906 1.00 97.62 73 LEU A CA 1
ATOM 580 C C . LEU A 1 73 ? 0.840 4.268 0.844 1.00 97.62 73 LEU A C 1
ATOM 582 O O . LEU A 1 73 ? 1.876 3.606 0.775 1.00 97.62 73 LEU A O 1
ATOM 586 N N . GLY A 1 74 ? 0.595 5.299 0.047 1.00 95.25 74 GLY A N 1
ATOM 587 C CA . GLY A 1 74 ? 1.517 5.797 -0.960 1.00 95.25 74 GLY A CA 1
ATOM 588 C C . GLY A 1 74 ? 1.386 7.305 -1.102 1.00 95.25 74 GLY A C 1
ATOM 589 O O . GLY A 1 74 ? 0.550 7.934 -0.453 1.00 95.25 74 GLY A O 1
ATOM 590 N N . ILE A 1 75 ? 2.228 7.888 -1.950 1.00 92.12 75 ILE A N 1
ATOM 591 C CA . ILE A 1 75 ? 2.183 9.319 -2.248 1.00 92.12 75 ILE A CA 1
ATOM 592 C C . ILE A 1 75 ? 1.616 9.548 -3.644 1.00 92.12 75 ILE A C 1
ATOM 594 O O . ILE A 1 75 ? 2.078 8.960 -4.620 1.00 92.12 75 ILE A O 1
ATOM 598 N N . ALA A 1 76 ? 0.656 10.461 -3.746 1.00 90.00 76 ALA A N 1
ATOM 599 C CA . ALA A 1 76 ? 0.209 11.014 -5.016 1.00 90.00 76 ALA A CA 1
ATOM 600 C C . ALA A 1 76 ? 0.880 12.379 -5.203 1.00 90.00 76 ALA A C 1
ATOM 602 O O . ALA A 1 76 ? 0.562 13.345 -4.506 1.00 90.00 76 ALA A O 1
ATOM 603 N N . ARG A 1 77 ? 1.866 12.460 -6.106 1.00 81.38 77 ARG A N 1
ATOM 604 C CA . ARG A 1 77 ? 2.634 13.697 -6.321 1.00 81.38 77 ARG A CA 1
ATOM 605 C C . ARG A 1 77 ? 1.699 14.844 -6.714 1.00 81.38 77 ARG A C 1
ATOM 607 O O . ARG A 1 77 ? 0.919 14.706 -7.647 1.00 81.38 77 ARG A O 1
ATOM 614 N N . GLY A 1 78 ? 1.828 15.979 -6.027 1.00 82.25 78 GLY A N 1
ATOM 615 C CA . GLY A 1 78 ? 1.045 17.186 -6.309 1.00 82.25 78 GLY A CA 1
ATOM 616 C C . GLY A 1 78 ? -0.379 17.182 -5.743 1.00 82.25 78 GLY A C 1
ATOM 617 O O . GLY A 1 78 ? -1.076 18.177 -5.904 1.00 82.25 78 GLY A O 1
ATOM 618 N N . SER A 1 79 ? -0.806 16.113 -5.061 1.00 85.50 79 SER A N 1
ATOM 619 C CA . SER A 1 79 ? -2.076 16.103 -4.332 1.00 85.50 79 SER A CA 1
ATOM 620 C C . SER A 1 79 ? -1.897 16.688 -2.932 1.00 85.50 79 SER A C 1
ATOM 622 O O . SER A 1 79 ? -1.009 16.267 -2.193 1.00 85.50 79 SER A O 1
ATOM 624 N N . SER A 1 80 ? -2.776 17.612 -2.547 1.00 87.12 80 SER A N 1
ATOM 625 C CA . SER A 1 80 ? -2.980 18.031 -1.152 1.00 87.12 80 SER A CA 1
ATOM 626 C C . SER A 1 80 ? -4.075 17.224 -0.443 1.00 87.12 80 SER A C 1
ATOM 628 O O . SER A 1 80 ? -4.307 17.415 0.746 1.00 87.12 80 SER A O 1
ATOM 630 N N . LEU A 1 81 ? -4.760 16.339 -1.173 1.00 93.44 81 LEU A N 1
ATOM 631 C CA . LEU A 1 81 ? -5.913 15.574 -0.705 1.00 93.44 81 LEU A CA 1
ATOM 632 C C . LEU A 1 81 ? -5.511 14.141 -0.353 1.00 93.44 81 LEU A C 1
ATOM 634 O O . LEU A 1 81 ? -4.617 13.564 -0.983 1.00 93.44 81 LEU A O 1
ATOM 638 N N . VAL A 1 82 ? -6.255 13.528 0.570 1.00 95.56 82 VAL A N 1
ATOM 639 C CA . VAL A 1 82 ? -6.217 12.075 0.770 1.00 95.56 82 VAL A CA 1
ATOM 640 C C . VAL A 1 82 ? -7.051 11.415 -0.324 1.00 95.56 82 VAL A C 1
ATOM 642 O O . VAL A 1 82 ? -8.237 11.707 -0.481 1.00 95.56 82 VAL A O 1
ATOM 645 N N . ILE A 1 83 ? -6.440 10.507 -1.081 1.00 97.44 83 ILE A N 1
ATOM 646 C CA . ILE A 1 83 ? -7.107 9.780 -2.163 1.00 97.44 83 ILE A CA 1
ATOM 647 C C . ILE A 1 83 ? -7.347 8.338 -1.714 1.00 97.44 83 ILE A C 1
ATOM 649 O O . ILE A 1 83 ? -6.419 7.629 -1.332 1.00 97.44 83 ILE A O 1
ATOM 653 N N . LEU A 1 84 ? -8.606 7.908 -1.756 1.00 98.00 84 LEU A N 1
ATOM 654 C CA . LEU A 1 84 ? -9.020 6.536 -1.493 1.00 98.00 84 LEU A CA 1
ATOM 655 C C . LEU A 1 84 ? -9.183 5.790 -2.818 1.00 98.00 84 LEU A C 1
ATOM 657 O O . LEU A 1 84 ? -10.131 6.036 -3.573 1.00 98.00 84 LEU A O 1
ATOM 661 N N . GLU A 1 85 ? -8.259 4.875 -3.090 1.00 98.25 85 GLU A N 1
ATOM 662 C CA . GLU A 1 85 ? -8.222 4.112 -4.335 1.00 98.25 85 GLU A CA 1
ATOM 663 C C . GLU A 1 85 ? -9.185 2.924 -4.307 1.00 98.25 85 GLU A C 1
ATOM 665 O O . GLU A 1 85 ? -9.115 2.055 -3.438 1.00 98.25 85 GLU A O 1
ATOM 670 N N . GLN A 1 86 ? -10.093 2.874 -5.280 1.00 98.44 86 GLN A N 1
ATOM 671 C CA . GLN A 1 86 ? -11.058 1.786 -5.419 1.00 98.44 86 GLN A CA 1
ATOM 672 C C . GLN A 1 86 ? -10.484 0.588 -6.180 1.00 98.44 86 GLN A C 1
ATOM 674 O O . GLN A 1 86 ? -10.896 -0.534 -5.902 1.00 98.44 86 GLN A O 1
ATOM 679 N N . THR A 1 87 ? -9.583 0.816 -7.143 1.00 98.25 87 THR A N 1
ATOM 680 C CA . THR A 1 87 ? -9.207 -0.181 -8.158 1.00 98.25 87 THR A CA 1
ATOM 681 C C . THR A 1 87 ? -7.694 -0.231 -8.361 1.00 98.25 87 THR A C 1
ATOM 683 O O . THR A 1 87 ? -7.083 0.750 -8.786 1.00 98.25 87 THR A O 1
ATOM 686 N N . GLY A 1 88 ? -7.101 -1.403 -8.136 1.00 97.25 88 GLY A N 1
ATOM 687 C CA . GLY A 1 88 ? -5.774 -1.748 -8.641 1.00 97.25 88 GLY A CA 1
ATOM 688 C C . GLY A 1 88 ? -5.882 -2.356 -10.038 1.00 97.25 88 GLY A C 1
ATOM 689 O O . GLY A 1 88 ? -6.864 -3.028 -10.358 1.00 97.25 88 GLY A O 1
ATOM 690 N N . ARG A 1 89 ? -4.888 -2.132 -10.896 1.00 97.38 89 ARG A N 1
ATOM 691 C CA . ARG A 1 89 ? -4.848 -2.731 -12.236 1.00 97.38 89 ARG A CA 1
ATOM 692 C C . ARG A 1 89 ? -3.541 -3.464 -12.448 1.00 97.38 89 ARG A C 1
ATOM 694 O O . ARG A 1 89 ? -2.512 -3.064 -11.919 1.00 97.38 89 ARG A O 1
ATOM 701 N N . ASN A 1 90 ? -3.605 -4.500 -13.264 1.00 97.38 90 ASN A N 1
ATOM 702 C CA . ASN A 1 90 ? -2.481 -5.384 -13.492 1.00 97.38 90 ASN A CA 1
ATOM 703 C C . ASN A 1 90 ? -1.617 -4.969 -14.681 1.00 97.38 90 ASN A C 1
ATOM 705 O O . ASN A 1 90 ? -0.544 -5.517 -14.826 1.00 97.38 90 ASN A O 1
ATOM 709 N N . SER A 1 91 ? -2.046 -4.028 -15.519 1.00 96.50 91 SER A N 1
ATOM 710 C CA . SER A 1 91 ? -1.348 -3.641 -16.750 1.00 96.50 91 SER A CA 1
ATOM 711 C C . SER A 1 91 ? -0.993 -2.148 -16.788 1.00 96.50 91 SER A C 1
ATOM 713 O O . SER A 1 91 ? -1.636 -1.312 -16.139 1.00 96.50 91 SER A O 1
ATOM 715 N N . GLY A 1 92 ? 0.037 -1.818 -17.574 1.00 95.69 92 GLY A N 1
ATOM 716 C CA . GLY A 1 92 ? 0.498 -0.446 -17.825 1.00 95.69 92 GLY A CA 1
ATOM 717 C C . GLY A 1 92 ? 1.753 -0.037 -17.050 1.00 95.69 92 GLY A C 1
ATOM 718 O O . GLY A 1 92 ? 2.031 1.154 -16.943 1.00 95.69 92 GLY A O 1
ATOM 719 N N . TYR A 1 93 ? 2.503 -0.996 -16.505 1.00 96.19 93 TYR A N 1
ATOM 720 C CA . TYR A 1 93 ? 3.747 -0.729 -15.785 1.00 96.19 93 TYR A CA 1
ATOM 721 C C . TYR A 1 93 ? 4.893 -0.471 -16.766 1.00 96.19 93 TYR A C 1
ATOM 723 O O . TYR A 1 93 ? 5.328 -1.371 -17.477 1.00 96.19 93 TYR A O 1
ATOM 731 N N . SER A 1 94 ? 5.399 0.761 -16.811 1.00 95.56 94 SER A N 1
ATOM 732 C CA . SER A 1 94 ? 6.478 1.161 -17.734 1.00 95.56 94 SER A CA 1
ATOM 733 C C . SER A 1 94 ? 7.606 1.949 -17.063 1.00 95.56 94 SER A C 1
ATOM 735 O O . SER A 1 94 ? 8.498 2.464 -17.739 1.00 95.56 94 SER A O 1
ATOM 737 N N . THR A 1 95 ? 7.564 2.085 -15.738 1.00 93.81 95 THR A N 1
ATOM 738 C CA . THR A 1 95 ? 8.530 2.875 -14.969 1.00 93.81 95 THR A CA 1
ATOM 739 C C . THR A 1 95 ? 9.511 1.957 -14.251 1.00 93.81 95 THR A C 1
ATOM 741 O O . THR A 1 95 ? 9.124 0.932 -13.700 1.00 93.81 95 THR A O 1
ATOM 744 N N . ARG A 1 96 ? 10.796 2.332 -14.239 1.00 94.12 96 ARG A N 1
ATOM 745 C CA . ARG A 1 96 ? 11.808 1.627 -13.446 1.00 94.12 96 ARG A CA 1
ATOM 746 C C . ARG A 1 96 ? 11.676 1.951 -11.958 1.00 94.12 96 ARG A C 1
ATOM 748 O O . ARG A 1 96 ? 11.477 3.111 -11.585 1.00 94.12 96 ARG A O 1
ATOM 755 N N . ASP A 1 97 ? 11.837 0.925 -11.137 1.00 94.19 97 ASP A N 1
ATOM 756 C CA . ASP A 1 97 ? 11.907 1.015 -9.683 1.00 94.19 97 ASP A CA 1
ATOM 757 C C . ASP A 1 97 ? 13.305 1.461 -9.192 1.00 94.19 97 ASP A C 1
ATOM 759 O O . ASP A 1 97 ? 14.181 1.797 -9.996 1.00 94.19 97 ASP A O 1
ATOM 763 N N . VAL A 1 98 ? 13.541 1.495 -7.871 1.00 92.88 98 VAL A N 1
ATOM 764 C CA . VAL A 1 98 ? 14.854 1.898 -7.304 1.00 92.88 98 VAL A CA 1
ATOM 765 C C . VAL A 1 98 ? 15.995 0.945 -7.648 1.00 92.88 98 VAL A C 1
ATOM 767 O O . VAL A 1 98 ? 17.158 1.331 -7.575 1.00 92.88 98 VAL A O 1
ATOM 77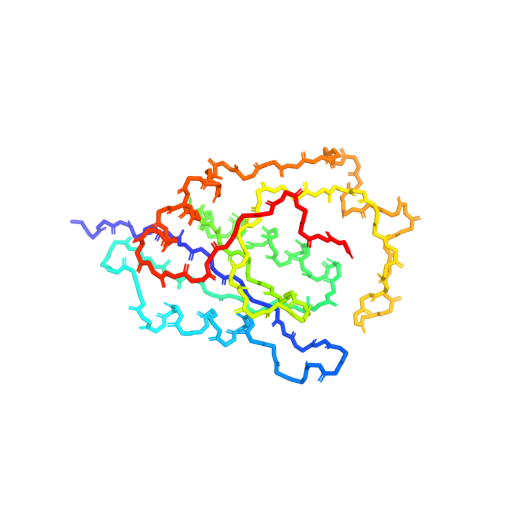0 N N . CYS A 1 99 ? 15.676 -0.285 -8.040 1.00 92.75 99 CYS A N 1
ATOM 771 C CA . CYS A 1 99 ? 16.629 -1.292 -8.485 1.00 92.75 99 CYS A CA 1
ATOM 772 C C . CYS A 1 99 ? 16.828 -1.246 -10.008 1.00 92.75 99 CYS A C 1
ATOM 774 O O . CYS A 1 99 ? 17.442 -2.145 -10.577 1.00 92.75 99 CYS A O 1
ATOM 776 N N . SER A 1 100 ? 16.319 -0.205 -10.680 1.00 93.50 100 SER A N 1
ATOM 777 C 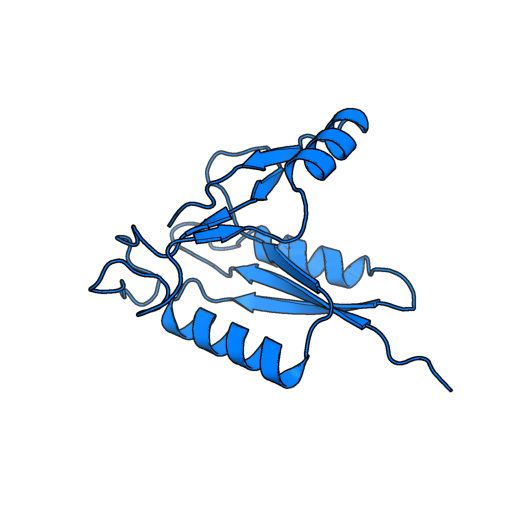CA . SER A 1 100 ? 16.309 -0.069 -12.139 1.00 93.50 100 SER A CA 1
ATOM 778 C C . SER A 1 100 ? 15.545 -1.182 -12.867 1.00 93.50 100 SER A C 1
ATOM 780 O O . SER A 1 100 ? 15.715 -1.349 -14.078 1.00 93.50 100 SER A O 1
ATOM 782 N N . PHE A 1 101 ? 14.678 -1.912 -12.166 1.00 94.62 101 PHE A N 1
ATOM 783 C CA . PHE A 1 101 ? 13.866 -2.990 -12.716 1.00 94.62 101 PHE A CA 1
ATOM 784 C C . PHE A 1 101 ? 12.488 -2.474 -13.147 1.00 94.62 101 PHE A C 1
ATOM 786 O O . PHE A 1 101 ? 11.918 -1.576 -12.530 1.00 94.62 101 PHE A O 1
ATOM 793 N N . CYS A 1 102 ? 11.954 -3.039 -14.225 1.00 95.06 102 CYS A N 1
ATOM 794 C CA . CYS A 1 102 ? 10.595 -2.809 -14.704 1.00 95.06 102 CYS A CA 1
ATOM 795 C C . CYS A 1 102 ? 10.077 -4.128 -15.304 1.00 95.06 102 CYS A C 1
ATOM 797 O O . CYS A 1 102 ? 10.848 -4.770 -16.026 1.00 95.06 102 CYS A O 1
ATOM 799 N N . PRO A 1 103 ? 8.828 -4.547 -15.028 1.00 93.81 103 PRO A N 1
ATOM 800 C CA . PRO A 1 103 ? 8.256 -5.755 -15.620 1.00 93.81 103 PRO A CA 1
ATOM 801 C C . PRO A 1 103 ? 8.268 -5.712 -17.154 1.00 93.81 103 PRO A C 1
ATOM 803 O O . PRO A 1 103 ? 7.826 -4.735 -17.759 1.00 93.81 103 PRO A O 1
ATOM 806 N N . THR A 1 104 ? 8.769 -6.770 -17.794 1.00 92.12 104 THR A N 1
ATOM 807 C CA . THR A 1 104 ? 8.956 -6.816 -19.257 1.00 92.12 104 THR A CA 1
ATOM 808 C C . THR A 1 104 ? 7.653 -6.943 -20.036 1.00 92.12 104 THR A C 1
ATOM 810 O O . THR A 1 104 ? 7.581 -6.508 -21.178 1.00 92.12 104 THR A O 1
ATOM 813 N N . ASP A 1 105 ? 6.624 -7.526 -19.430 1.00 94.38 105 ASP A N 1
ATOM 814 C CA . ASP A 1 105 ? 5.282 -7.662 -20.001 1.00 94.38 105 ASP A CA 1
ATOM 815 C C . ASP A 1 105 ? 4.361 -6.485 -19.631 1.00 94.38 105 ASP A C 1
ATOM 817 O O . ASP A 1 105 ? 3.171 -6.496 -19.950 1.00 94.38 105 ASP A O 1
ATOM 821 N N . HIS A 1 106 ? 4.905 -5.464 -18.958 1.00 95.44 106 HIS A N 1
ATOM 822 C CA . HIS A 1 106 ? 4.172 -4.319 -18.426 1.00 95.44 106 HIS A CA 1
ATOM 823 C C . HIS A 1 106 ? 3.057 -4.694 -17.442 1.00 95.44 106 HIS A C 1
ATOM 825 O O . HIS A 1 106 ? 2.095 -3.923 -17.285 1.00 95.44 106 HIS A O 1
ATOM 831 N N . ARG A 1 107 ? 3.178 -5.854 -16.775 1.00 95.81 107 ARG A N 1
ATOM 832 C CA . ARG A 1 107 ? 2.206 -6.331 -15.792 1.00 95.81 107 ARG A CA 1
ATOM 833 C C . ARG A 1 107 ? 2.737 -6.345 -14.362 1.00 95.81 107 ARG A C 1
ATOM 835 O O . ARG A 1 107 ? 3.933 -6.458 -14.124 1.00 95.81 107 ARG A O 1
ATOM 842 N N . CYS A 1 108 ? 1.826 -6.214 -13.398 1.00 93.81 108 CYS A N 1
ATOM 843 C CA . CYS A 1 108 ? 2.145 -6.330 -11.974 1.00 93.81 108 CYS A CA 1
ATOM 844 C C . CYS A 1 108 ? 2.397 -7.794 -11.589 1.00 93.81 108 CYS A C 1
ATOM 846 O O . CYS A 1 108 ? 3.400 -8.106 -10.958 1.00 93.81 108 CYS A O 1
ATOM 848 N N . ILE A 1 109 ?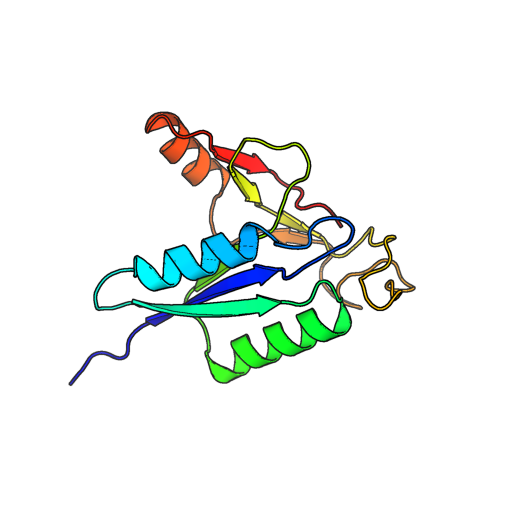 1.484 -8.684 -11.989 1.00 93.38 109 ILE A N 1
ATOM 849 C CA . ILE A 1 109 ? 1.503 -10.124 -11.736 1.00 93.38 109 ILE A CA 1
ATOM 850 C C . ILE A 1 109 ? 1.162 -10.854 -13.039 1.00 93.38 109 ILE A C 1
ATOM 852 O O . ILE A 1 109 ? 0.064 -10.699 -13.588 1.00 93.38 109 ILE A O 1
ATOM 856 N N . GLU A 1 110 ? 2.082 -11.685 -13.519 1.00 92.81 110 GLU A N 1
ATOM 857 C CA . GLU A 1 110 ? 1.861 -12.542 -14.684 1.00 92.81 110 GLU A CA 1
ATOM 858 C C . GLU A 1 110 ? 0.665 -13.484 -14.447 1.00 92.81 110 GLU A C 1
ATOM 860 O O . GLU A 1 110 ? 0.514 -14.073 -13.377 1.00 92.81 110 GLU A O 1
ATOM 865 N N . GLY A 1 111 ? -0.243 -13.577 -15.424 1.00 94.31 111 GLY A N 1
ATOM 866 C CA . GLY A 1 111 ? -1.477 -14.370 -15.310 1.00 94.31 111 GLY A CA 1
ATOM 867 C C . GLY A 1 111 ? -2.523 -13.835 -14.317 1.00 94.31 111 GLY A C 1
ATOM 868 O O . GLY A 1 111 ? -3.600 -14.418 -14.198 1.00 94.31 111 GLY A O 1
ATOM 869 N N . GLY A 1 112 ? -2.245 -12.727 -13.620 1.00 95.12 112 GLY A N 1
ATOM 870 C CA . GLY A 1 112 ? -3.182 -12.091 -12.696 1.00 95.12 112 GLY A CA 1
ATOM 871 C C . GLY A 1 112 ? -4.376 -11.417 -13.397 1.00 95.12 112 GLY A C 1
ATOM 872 O O . GLY A 1 112 ? -4.307 -11.094 -14.588 1.00 95.12 112 GLY A O 1
ATOM 873 N N . PRO A 1 113 ? -5.476 -11.151 -12.669 1.00 97.44 113 PRO A N 1
ATOM 874 C CA . PRO A 1 113 ? -6.650 -10.475 -13.224 1.00 97.44 113 PRO A CA 1
ATOM 875 C C . PRO A 1 113 ? -6.314 -9.046 -13.668 1.00 97.44 113 PRO A C 1
ATOM 877 O O . PRO A 1 113 ? -5.567 -8.356 -12.988 1.00 97.44 113 PRO A O 1
ATOM 880 N N . GLU A 1 114 ? -6.912 -8.559 -14.761 1.00 97.31 114 GLU A N 1
ATOM 881 C CA . GLU A 1 114 ? -6.645 -7.207 -15.305 1.00 97.31 114 GLU A CA 1
ATOM 882 C C . GLU A 1 114 ? -6.876 -6.073 -14.290 1.00 97.31 114 GLU A C 1
ATOM 884 O O . GLU A 1 114 ? -6.209 -5.035 -14.330 1.00 97.31 114 GLU A O 1
ATOM 889 N N . LYS A 1 115 ? -7.817 -6.262 -13.362 1.00 97.31 115 LYS A N 1
ATOM 890 C CA . LYS A 1 115 ? -8.089 -5.331 -12.269 1.00 97.31 115 LYS A CA 1
ATOM 891 C C . LYS A 1 115 ? -8.608 -6.051 -11.032 1.00 97.31 115 LYS A C 1
ATOM 893 O O . LYS A 1 115 ? -9.235 -7.103 -11.140 1.00 97.31 115 LYS A O 1
ATOM 898 N N . LEU A 1 116 ? -8.409 -5.424 -9.879 1.00 97.50 116 LEU A N 1
ATOM 899 C CA . LEU A 1 116 ? -8.995 -5.812 -8.603 1.00 97.50 116 LEU A CA 1
ATOM 900 C C . LEU A 1 116 ? -9.619 -4.583 -7.953 1.00 97.50 116 LEU A C 1
ATOM 902 O O . LEU A 1 116 ? -8.952 -3.563 -7.779 1.00 97.50 116 LEU A O 1
ATOM 906 N N . ASP A 1 117 ? -10.892 -4.697 -7.588 1.00 98.19 117 ASP A N 1
ATOM 907 C CA . ASP A 1 117 ? -11.584 -3.666 -6.827 1.00 98.19 117 ASP A CA 1
ATOM 908 C C . ASP A 1 117 ? -11.474 -3.975 -5.330 1.00 98.19 117 ASP A C 1
ATOM 910 O O . ASP A 1 117 ? -11.641 -5.119 -4.901 1.00 98.19 117 ASP A O 1
ATOM 914 N N . SER A 1 118 ? -11.207 -2.949 -4.523 1.00 97.69 118 SER A N 1
ATOM 915 C CA . SER A 1 118 ? -11.280 -3.055 -3.070 1.00 97.69 118 SER A CA 1
ATOM 916 C C . SER A 1 118 ? -12.685 -3.480 -2.649 1.00 97.69 118 SER A C 1
ATOM 918 O O . SER A 1 118 ? -13.682 -2.949 -3.141 1.00 97.69 118 SER A O 1
ATOM 920 N N . VAL A 1 119 ? -12.764 -4.393 -1.680 1.00 97.06 119 VAL A N 1
ATOM 921 C CA . VAL A 1 119 ? -14.031 -4.793 -1.044 1.00 97.06 119 VAL A CA 1
ATOM 922 C C . VAL A 1 119 ? -14.695 -3.630 -0.300 1.00 97.06 119 VAL A C 1
ATOM 924 O O . VAL A 1 119 ? -15.891 -3.658 -0.018 1.00 97.06 119 VAL A O 1
ATOM 927 N N . VAL A 1 120 ? -13.919 -2.591 0.014 1.00 97.19 120 VAL A N 1
ATOM 928 C CA . VAL A 1 120 ? -14.396 -1.374 0.656 1.00 97.19 120 VAL A CA 1
ATOM 929 C C . VAL A 1 120 ? -14.901 -0.396 -0.402 1.00 97.19 120 VAL A C 1
ATOM 931 O O . VAL A 1 120 ? -14.221 -0.093 -1.382 1.00 97.19 120 VAL A O 1
ATOM 934 N N . ASN A 1 121 ? -16.097 0.149 -0.179 1.00 97.75 121 ASN A N 1
ATOM 935 C CA . ASN A 1 121 ? -16.671 1.180 -1.038 1.00 97.75 121 ASN A CA 1
ATOM 936 C C . ASN A 1 121 ? -16.029 2.547 -0.742 1.00 97.75 121 ASN A C 1
ATOM 938 O O . ASN A 1 121 ? -16.520 3.324 0.083 1.00 97.75 121 ASN A O 1
ATOM 942 N N . MET A 1 122 ? -14.942 2.861 -1.448 1.00 98.12 122 MET A N 1
ATOM 943 C CA . MET A 1 122 ? -14.173 4.095 -1.250 1.00 98.12 122 MET A CA 1
ATOM 944 C C . MET A 1 122 ? -14.977 5.351 -1.588 1.00 98.12 122 MET A C 1
ATOM 946 O O . MET A 1 122 ? -14.777 6.414 -0.996 1.00 98.12 122 MET A O 1
ATOM 950 N N . ARG A 1 123 ? -15.955 5.243 -2.495 1.00 97.94 123 ARG A N 1
ATOM 951 C CA . ARG A 1 123 ? -16.884 6.342 -2.785 1.00 97.94 123 ARG A CA 1
ATOM 952 C C . ARG A 1 123 ? -17.749 6.679 -1.571 1.00 97.94 123 ARG A C 1
ATOM 954 O O . ARG A 1 123 ? -17.896 7.853 -1.248 1.00 97.94 123 ARG A O 1
ATOM 961 N N . ALA A 1 124 ? -18.313 5.675 -0.903 1.00 98.12 124 ALA A N 1
ATOM 962 C CA . ALA A 1 124 ? -19.123 5.891 0.293 1.00 98.12 124 ALA A CA 1
ATOM 963 C C . ALA A 1 124 ? -18.287 6.480 1.440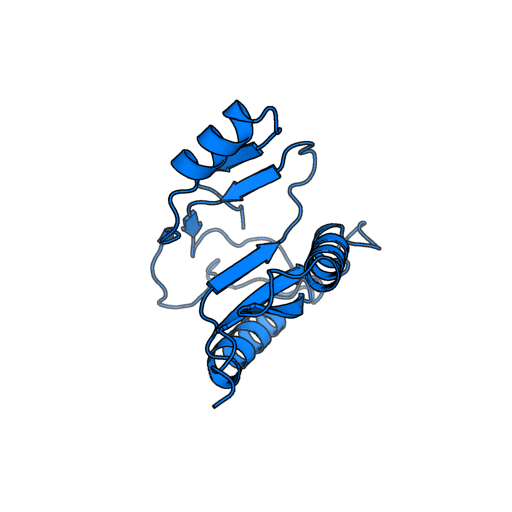 1.00 98.12 124 ALA A C 1
ATOM 965 O O . ALA A 1 124 ? -18.697 7.468 2.047 1.00 98.12 124 ALA A O 1
ATOM 966 N N . ILE A 1 125 ? -17.086 5.937 1.671 1.00 97.50 125 ILE A N 1
ATOM 967 C CA . ILE A 1 125 ? -16.178 6.424 2.719 1.00 97.50 125 ILE A CA 1
ATOM 968 C C . ILE A 1 125 ? -15.714 7.857 2.444 1.00 97.50 125 ILE A C 1
ATOM 970 O O . ILE A 1 125 ? -15.798 8.708 3.326 1.00 97.50 125 ILE A O 1
ATOM 974 N N . SER A 1 126 ? -15.281 8.165 1.218 1.00 97.69 126 SER A N 1
ATOM 975 C CA . SER A 1 126 ? -14.870 9.534 0.867 1.00 97.69 126 SER A CA 1
ATOM 976 C C . SER A 1 126 ? -16.014 10.536 1.042 1.00 97.69 126 SER A C 1
ATOM 978 O O . SER A 1 126 ? -15.793 11.627 1.557 1.00 97.69 126 SER A O 1
ATOM 980 N N . LYS A 1 127 ? -17.256 10.166 0.690 1.00 97.75 127 LYS A N 1
ATOM 981 C CA . LYS A 1 127 ? -18.434 11.013 0.926 1.00 97.75 127 LYS A CA 1
ATOM 982 C C . LYS A 1 127 ? -18.642 11.281 2.417 1.00 97.75 127 LYS A C 1
ATOM 984 O O . LYS A 1 127 ? -18.899 12.425 2.779 1.00 97.75 127 LYS A O 1
ATOM 989 N N . HIS A 1 128 ? -18.515 10.254 3.256 1.00 97.75 128 HIS A N 1
ATOM 990 C CA . HIS A 1 128 ? -18.637 10.394 4.705 1.00 97.75 128 HIS A CA 1
ATOM 991 C C . HIS A 1 128 ? -17.584 11.360 5.271 1.00 97.75 128 HIS A C 1
ATOM 993 O O . HIS A 1 128 ? -17.933 12.299 5.980 1.00 97.75 128 HIS A O 1
ATOM 999 N N . PHE A 1 129 ? -16.315 11.210 4.882 1.00 97.25 129 PHE A N 1
ATOM 1000 C CA . PHE A 1 129 ? -15.252 12.119 5.320 1.00 97.25 129 PHE A CA 1
ATOM 1001 C C . PHE A 1 129 ? -15.434 13.553 4.816 1.00 97.25 129 PHE A C 1
ATOM 1003 O O . PHE A 1 129 ? -15.254 14.495 5.584 1.00 97.25 129 PHE A O 1
ATOM 1010 N N . LYS A 1 130 ? -15.870 13.738 3.565 1.00 96.12 130 LYS A N 1
ATOM 1011 C CA . LYS A 1 130 ? -16.203 15.072 3.044 1.00 96.12 130 LYS A CA 1
ATOM 1012 C C . LYS A 1 130 ? -17.313 15.749 3.843 1.00 96.12 130 LYS A C 1
ATOM 1014 O O . LYS A 1 130 ? -17.234 16.943 4.101 1.00 96.12 130 LYS A O 1
ATOM 1019 N N . GLN A 1 131 ? -18.340 15.000 4.248 1.00 96.69 131 GLN A N 1
ATOM 1020 C CA . GLN A 1 131 ? -19.418 15.524 5.096 1.00 96.69 131 GLN A CA 1
ATOM 1021 C C . GLN A 1 131 ? -18.923 15.920 6.493 1.00 96.69 131 GLN A C 1
ATOM 1023 O O . GLN A 1 131 ? -19.488 16.825 7.096 1.00 96.69 131 GLN A O 1
ATOM 1028 N N . ALA A 1 132 ? -17.850 15.289 6.973 1.00 96.88 132 ALA A N 1
ATOM 1029 C CA . ALA A 1 132 ? -17.151 15.661 8.200 1.00 96.88 132 ALA A CA 1
ATOM 1030 C C . ALA A 1 132 ? -16.124 16.801 8.008 1.00 96.88 132 ALA A C 1
ATOM 1032 O O . ALA A 1 132 ? -15.366 17.094 8.927 1.00 96.88 132 ALA A O 1
ATOM 1033 N N . GLY A 1 133 ? -16.079 17.441 6.832 1.00 96.56 133 GLY A N 1
ATOM 1034 C CA . GLY A 1 133 ? -15.178 18.563 6.549 1.00 96.56 133 GLY A CA 1
ATOM 1035 C C . GLY A 1 133 ? -13.736 18.163 6.230 1.00 96.56 133 GLY A C 1
ATOM 1036 O O . GLY A 1 133 ? -12.847 19.004 6.312 1.00 96.56 133 GLY A O 1
ATOM 1037 N N . MET A 1 134 ? -13.485 16.897 5.882 1.00 95.75 134 MET A N 1
ATOM 1038 C CA . MET A 1 134 ? -12.148 16.416 5.530 1.00 95.75 134 MET A CA 1
ATOM 1039 C C . MET A 1 134 ? -11.930 16.371 4.014 1.00 95.75 134 MET A C 1
ATOM 1041 O O . MET A 1 134 ? -12.788 15.924 3.247 1.00 95.75 134 MET A O 1
ATOM 1045 N N . ASP A 1 135 ? -10.721 16.740 3.600 1.00 94.94 135 ASP A N 1
ATOM 1046 C CA . ASP A 1 135 ? -10.265 16.761 2.210 1.00 94.94 135 ASP A CA 1
ATOM 1047 C C . ASP A 1 135 ? -9.896 15.359 1.694 1.00 94.94 135 ASP A C 1
ATOM 1049 O O . ASP A 1 135 ? -8.732 15.007 1.481 1.00 94.94 135 ASP A O 1
ATOM 1053 N N . VAL A 1 136 ? -10.927 14.530 1.502 1.00 97.00 136 VAL A N 1
ATOM 1054 C CA . VAL A 1 136 ? -10.806 13.136 1.054 1.00 97.00 136 VAL A CA 1
ATOM 1055 C C . VAL A 1 136 ? -11.565 12.922 -0.250 1.00 97.00 136 VAL A C 1
ATOM 1057 O O . VAL A 1 136 ? -12.744 13.250 -0.359 1.00 97.00 136 VAL A O 1
ATOM 1060 N N . VAL A 1 137 ? -10.932 12.320 -1.252 1.00 96.62 137 VAL A N 1
ATOM 1061 C CA . VAL A 1 137 ? -11.555 11.989 -2.544 1.00 96.62 137 VAL A CA 1
ATOM 1062 C C . VAL A 1 137 ? -11.448 10.499 -2.838 1.00 96.62 137 VAL A C 1
ATOM 1064 O O . VAL A 1 137 ? -10.593 9.814 -2.291 1.00 96.62 137 VAL A O 1
ATOM 1067 N N . HIS A 1 138 ? -12.326 9.984 -3.700 1.00 96.56 138 HIS A N 1
ATOM 1068 C CA . HIS A 1 138 ? -12.178 8.632 -4.240 1.00 96.56 138 HIS A CA 1
ATOM 1069 C C . HIS A 1 138 ? -11.577 8.688 -5.642 1.00 96.56 138 HIS A C 1
ATOM 1071 O O . HIS A 1 138 ? -11.902 9.592 -6.414 1.00 96.56 138 HIS A O 1
ATOM 1077 N N . SER A 1 139 ? -10.778 7.682 -5.974 1.00 97.25 139 SER A N 1
ATOM 1078 C CA . SER A 1 139 ? -10.248 7.439 -7.313 1.00 97.25 139 SER A CA 1
ATOM 1079 C C . SER A 1 139 ? -10.503 5.982 -7.715 1.00 97.25 139 SER A C 1
ATOM 1081 O O . SER A 1 139 ? -10.765 5.119 -6.877 1.00 97.25 139 SER A O 1
ATOM 1083 N N . ARG A 1 140 ? -10.513 5.713 -9.022 1.00 97.50 140 ARG A N 1
ATOM 1084 C CA . ARG A 1 140 ? -10.580 4.358 -9.607 1.00 97.50 140 ARG A CA 1
ATOM 1085 C C . ARG A 1 140 ? -9.281 4.007 -10.339 1.00 97.50 140 ARG A C 1
ATOM 1087 O O . ARG A 1 140 ? -9.272 3.136 -11.209 1.00 97.50 140 ARG A O 1
ATOM 1094 N N . ASP A 1 141 ? -8.209 4.728 -10.035 1.00 95.50 141 ASP A N 1
ATOM 1095 C CA . ASP A 1 141 ? -6.906 4.534 -10.644 1.00 95.50 141 ASP A CA 1
ATOM 1096 C C . ASP A 1 141 ? -5.792 4.969 -9.690 1.00 95.50 141 ASP A C 1
ATOM 1098 O O . ASP A 1 141 ? -5.571 6.161 -9.490 1.00 95.50 141 ASP A O 1
ATOM 1102 N N . ALA A 1 142 ? -5.071 3.981 -9.159 1.00 95.00 142 ALA A N 1
ATOM 1103 C CA . ALA A 1 142 ? -3.935 4.183 -8.266 1.00 95.00 142 ALA A CA 1
ATOM 1104 C C . ALA A 1 142 ? -2.613 4.516 -8.990 1.00 95.00 142 ALA A C 1
ATOM 1106 O O . ALA A 1 142 ? -1.571 4.618 -8.344 1.00 95.00 142 ALA A O 1
ATOM 1107 N N . GLY A 1 143 ? -2.619 4.648 -10.322 1.00 93.75 143 GLY A N 1
ATOM 1108 C CA . GLY A 1 143 ? -1.396 4.730 -11.123 1.00 93.75 143 GLY A CA 1
ATOM 1109 C C . GLY A 1 143 ? -0.697 3.374 -11.298 1.00 93.75 143 GLY A C 1
ATOM 1110 O O . GLY A 1 143 ? -1.254 2.331 -10.944 1.00 93.75 143 GLY A O 1
ATOM 1111 N N . ARG A 1 144 ? 0.482 3.394 -11.936 1.00 91.62 144 ARG A N 1
ATOM 1112 C CA . ARG A 1 144 ? 1.330 2.232 -12.260 1.00 91.62 144 ARG A CA 1
ATOM 1113 C C . ARG A 1 144 ? 2.805 2.620 -12.211 1.00 91.62 144 ARG A C 1
ATOM 1115 O O . ARG A 1 144 ? 3.104 3.776 -12.591 1.00 91.62 144 ARG A O 1
#

InterPro domains:
  IPR000816 Peptidase C15, pyroglutamyl peptidase I [PR00706] (8-31)
  IPR000816 Peptidase C15, pyroglutamyl peptidase I [PR00706] (67-79)
  IPR016125 Peptidase C15, pyroglutamyl peptidase I-like [PF01470] (8-143)
  IPR016125 Peptidase C15, pyroglutamyl peptidase I-like [PTHR23402] (5-144)
  IPR036440 Peptidase C15, pyroglutamyl peptidase I-like superfamily [G3DSA:3.40.630.20] (5-144)
  IPR036440 Peptidase C15, pyroglutamyl peptidase I-like superfamily [SSF53182] (7-144)